Protein AF-A0A356KR19-F1 (afdb_monomer)

Radius of gyration: 12.06 Å; Cα contacts (8 Å, |Δi|>4): 112; chains: 1; bounding box: 21×29×29 Å

Nearest PDB structures (foldseek):
  6ht7-assembly1_I  TM=4.312E-01  e=5.137E-01  Homo sapiens
  2mu1-assembly1_A  TM=5.488E-01  e=4.402E+00  Streptococcus pneumoniae TIGR4
  3ag6-assembly1_B  TM=3.606E-01  e=6.586E+00  Staphylococcus aureus subsp. aureus NCTC 8325

Solvent-accessible surface area (backbone atoms only — not comparable to full-atom values): 4874 Å² total; per-residue (Å²): 128,58,54,65,56,52,42,52,56,53,52,70,77,47,93,88,55,73,46,80,47,76,53,67,81,53,50,65,55,75,54,69,67,58,33,50,53,50,52,56,36,50,75,6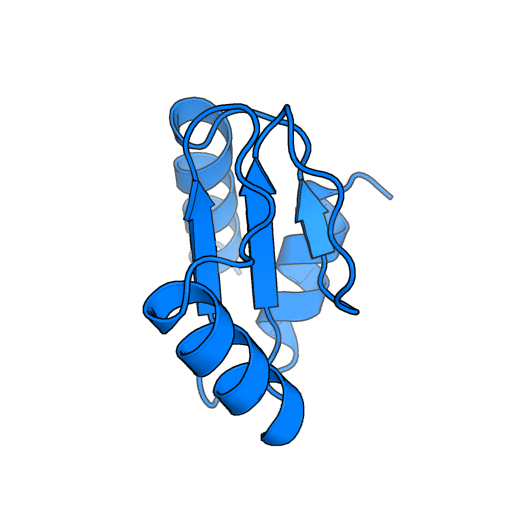9,71,32,44,44,35,38,27,26,61,51,46,68,76,92,60,103,52,45,66,33,72,42,58,52,84,69,45,49,60,54,53,50,52,58,66,69,74,106

Foldseek 3Di:
DALLVVLLVLQVVDPPDAEEAADEEADQCPDPPSVVVLVVCVVVVHAYEYEYLHYDYPDPHRYDNHHCVVRVVVSVVSNVVD

pLDDT: mean 79.47, std 8.85, range [51.97, 89.0]

Secondary structure (DSSP, 8-state):
--HHHHHHHHHHT-TT--EEEE--TT--S-SHHHHHHHHHHHHTT--EEEE-TT----SSSEEE-S-HHHHHHHHHHHHH--

Sequence (82 aa):
MEPLDEAVAHLRTERAGFLVVVTGSGTSCSVGVTELFLRNTLVRGKPAVLLDPGASPHYPLVHVSDTAETTLPLLLSRLQGG

Structure (mmCIF, N/CA/C/O backbone):
data_AF-A0A356KR19-F1
#
_entry.id   AF-A0A356KR19-F1
#
loop_
_atom_site.group_PDB
_atom_site.id
_atom_site.type_symbol
_atom_site.label_atom_id
_atom_site.label_alt_id
_atom_site.label_comp_id
_atom_site.label_asym_id
_atom_site.label_entity_id
_atom_site.label_seq_id
_atom_site.pdbx_PDB_ins_code
_atom_site.Cartn_x
_atom_site.Cartn_y
_atom_site.Cartn_z
_atom_site.occupancy
_atom_site.B_iso_or_equiv
_atom_site.auth_seq_id
_atom_site.auth_comp_id
_atom_site.auth_asym_id
_atom_site.auth_atom_id
_atom_site.pdbx_PDB_model_num
ATOM 1 N N . MET A 1 1 ? -9.044 13.135 -2.512 1.00 60.25 1 MET A N 1
ATOM 2 C CA . MET A 1 1 ? -8.132 12.857 -1.386 1.00 60.25 1 MET A CA 1
ATOM 3 C C . MET A 1 1 ? -6.817 12.455 -2.016 1.00 60.25 1 MET A C 1
ATOM 5 O O . MET A 1 1 ? -6.868 11.673 -2.957 1.00 60.25 1 MET A O 1
ATOM 9 N N . GLU A 1 2 ? -5.696 13.053 -1.612 1.00 82.81 2 GLU A N 1
ATOM 10 C CA . GLU A 1 2 ? -4.389 12.664 -2.157 1.00 82.81 2 GLU A CA 1
ATOM 11 C C . GLU A 1 2 ? -4.097 11.195 -1.790 1.00 82.81 2 GLU A C 1
ATOM 13 O O . GLU A 1 2 ? -4.422 10.795 -0.667 1.00 82.81 2 GLU A O 1
ATOM 18 N N . PRO A 1 3 ? -3.469 10.385 -2.667 1.00 80.62 3 PRO A N 1
ATOM 19 C CA . PRO A 1 3 ? -3.166 8.974 -2.381 1.00 80.62 3 PRO A CA 1
ATOM 20 C C . PRO A 1 3 ? -2.379 8.773 -1.078 1.00 80.62 3 PRO A C 1
ATOM 22 O O . PRO A 1 3 ? -2.568 7.795 -0.356 1.00 80.62 3 PRO A O 1
ATOM 25 N N . LEU A 1 4 ? -1.523 9.740 -0.733 1.00 84.12 4 LEU A N 1
ATOM 26 C CA . LEU A 1 4 ? -0.776 9.738 0.521 1.00 84.12 4 LEU A CA 1
ATOM 27 C C . LEU A 1 4 ? -1.665 10.005 1.749 1.00 84.12 4 LEU A C 1
ATOM 29 O O . LEU A 1 4 ? -1.423 9.436 2.811 1.00 84.12 4 LEU A O 1
ATOM 33 N N . ASP A 1 5 ? -2.687 10.854 1.631 1.00 86.06 5 ASP A N 1
ATOM 34 C CA . ASP A 1 5 ? -3.640 11.096 2.723 1.00 86.06 5 ASP A CA 1
ATOM 35 C C . ASP A 1 5 ? -4.498 9.853 2.977 1.00 86.06 5 ASP A C 1
ATOM 37 O O . ASP A 1 5 ? -4.730 9.485 4.130 1.00 86.06 5 ASP A O 1
ATOM 41 N N . GLU A 1 6 ? -4.905 9.168 1.903 1.00 84.44 6 GLU A N 1
ATOM 42 C CA . GLU A 1 6 ? -5.599 7.882 1.982 1.00 84.44 6 GLU A CA 1
ATOM 43 C C . GLU A 1 6 ? -4.734 6.830 2.676 1.00 84.44 6 GLU A C 1
ATOM 45 O O . GLU A 1 6 ? -5.201 6.167 3.601 1.00 84.44 6 GLU A O 1
ATOM 50 N N . ALA A 1 7 ? -3.454 6.731 2.300 1.00 84.06 7 ALA A N 1
ATOM 51 C CA . ALA A 1 7 ? -2.510 5.825 2.940 1.00 84.06 7 ALA A CA 1
ATOM 52 C C . ALA A 1 7 ? -2.391 6.120 4.441 1.00 84.06 7 ALA A C 1
ATOM 54 O O . ALA A 1 7 ? -2.517 5.216 5.261 1.00 84.06 7 ALA A O 1
ATOM 55 N N . VAL A 1 8 ? -2.220 7.385 4.835 1.00 85.19 8 VAL A N 1
ATOM 56 C CA . VAL A 1 8 ? -2.130 7.765 6.255 1.00 85.19 8 VAL A CA 1
ATOM 57 C C . VAL A 1 8 ? -3.413 7.419 7.011 1.00 85.19 8 VAL A C 1
ATOM 59 O O . VAL A 1 8 ? -3.339 6.855 8.104 1.00 85.19 8 VAL A O 1
ATOM 62 N N . ALA A 1 9 ? -4.584 7.722 6.450 1.00 84.62 9 ALA A N 1
ATOM 63 C CA . ALA A 1 9 ? -5.862 7.383 7.068 1.00 84.62 9 ALA A CA 1
ATOM 64 C C . ALA A 1 9 ? -6.022 5.863 7.227 1.00 84.62 9 ALA A C 1
ATOM 66 O O . ALA A 1 9 ? -6.394 5.394 8.301 1.00 84.62 9 ALA A O 1
ATOM 67 N N . HIS A 1 10 ? -5.674 5.101 6.189 1.00 81.25 10 HIS A N 1
ATOM 68 C CA . H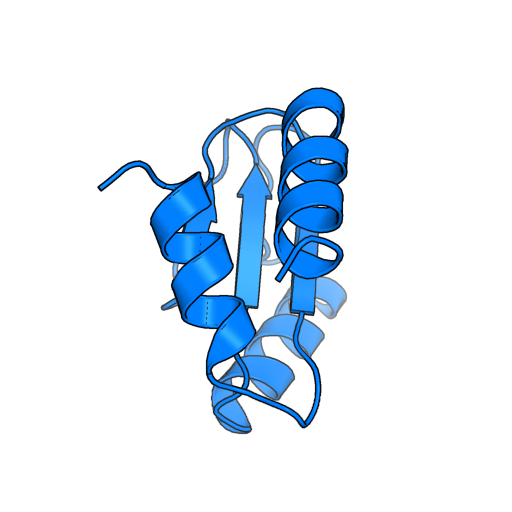IS A 1 10 ? -5.762 3.644 6.164 1.00 81.25 10 HIS A CA 1
ATOM 69 C C . HIS A 1 10 ? -4.778 2.968 7.128 1.00 81.25 10 HIS A C 1
ATOM 71 O O . HIS A 1 10 ? -5.078 1.921 7.685 1.00 81.25 10 HIS A O 1
ATOM 77 N N . LEU A 1 11 ? -3.611 3.568 7.367 1.00 83.12 11 LEU A N 1
ATOM 78 C CA . LEU A 1 11 ? -2.635 3.060 8.331 1.00 83.12 11 LEU A CA 1
ATOM 79 C C . LEU A 1 11 ? -3.000 3.393 9.785 1.00 83.12 11 LEU A C 1
ATOM 81 O O . LEU A 1 11 ? -2.667 2.633 10.691 1.00 83.12 11 LEU A O 1
ATOM 85 N N . ARG A 1 12 ? -3.692 4.512 10.031 1.00 81.81 12 ARG A N 1
ATOM 86 C CA . ARG A 1 12 ? -4.084 4.947 11.385 1.00 81.81 12 ARG A CA 1
ATOM 87 C C . ARG A 1 12 ? -5.228 4.133 11.995 1.00 81.81 12 ARG A C 1
ATOM 89 O O . ARG A 1 12 ? -5.422 4.197 13.208 1.00 81.81 12 ARG A O 1
ATOM 96 N N . THR A 1 13 ? -5.986 3.386 11.197 1.00 73.62 13 THR A N 1
ATOM 97 C CA . THR A 1 13 ? -7.123 2.587 11.680 1.00 73.62 13 THR A CA 1
ATOM 98 C C . THR A 1 13 ? -6.706 1.358 12.495 1.00 73.62 13 THR A C 1
ATOM 100 O O . THR A 1 13 ? -7.512 0.875 13.287 1.00 73.62 13 THR A O 1
ATOM 103 N N . GLU A 1 14 ? -5.463 0.876 12.374 1.00 67.12 14 GLU A N 1
ATOM 104 C CA . GLU A 1 14 ? -5.010 -0.386 12.978 1.00 67.12 14 GLU A CA 1
ATOM 105 C C . GLU A 1 14 ? -3.824 -0.207 13.940 1.00 67.12 14 GLU A C 1
ATOM 107 O O . GLU A 1 14 ? -2.696 0.094 13.546 1.00 67.12 14 GLU A O 1
ATOM 112 N N . ARG A 1 15 ? -4.056 -0.462 15.237 1.00 60.47 15 ARG A N 1
ATOM 113 C CA . ARG A 1 15 ? -3.004 -0.446 16.277 1.00 60.47 15 ARG A CA 1
ATOM 114 C C . ARG A 1 15 ? -2.097 -1.683 16.233 1.00 60.47 15 ARG A C 1
ATOM 116 O O . ARG A 1 15 ? -1.041 -1.675 16.860 1.00 60.47 15 ARG A O 1
ATOM 123 N N . ALA A 1 16 ? -2.492 -2.744 15.521 1.00 63.94 16 ALA A N 1
ATOM 124 C CA . ALA A 1 16 ? -1.800 -4.037 15.513 1.00 63.94 16 ALA A CA 1
ATOM 125 C C . ALA A 1 16 ? -0.727 -4.180 14.408 1.00 63.94 16 ALA A C 1
ATOM 127 O O . ALA A 1 16 ? -0.209 -5.284 14.177 1.00 63.94 16 ALA A O 1
ATOM 128 N N . GLY A 1 17 ? -0.378 -3.081 13.736 1.00 73.75 17 GLY A N 1
ATOM 129 C CA . GLY A 1 17 ? 0.675 -3.009 12.723 1.00 73.75 17 GLY A CA 1
ATOM 130 C C . GLY A 1 17 ? 0.162 -3.106 11.287 1.00 73.75 17 GLY A C 1
ATOM 131 O O . GLY A 1 17 ? -0.936 -3.590 11.025 1.00 73.75 17 GLY A O 1
ATOM 132 N N . PHE A 1 18 ? 0.997 -2.661 10.355 1.00 81.75 18 PHE A N 1
ATOM 133 C CA . PHE A 1 18 ? 0.686 -2.515 8.936 1.00 81.75 18 PHE A CA 1
ATOM 134 C C . PHE A 1 18 ? 1.837 -3.020 8.061 1.00 81.75 18 PHE A C 1
ATOM 136 O O . PHE A 1 18 ? 2.940 -3.253 8.560 1.00 81.75 18 PHE A O 1
ATOM 143 N N . LEU A 1 19 ? 1.587 -3.171 6.758 1.00 82.56 19 LEU A N 1
ATOM 144 C CA . LEU A 1 19 ? 2.621 -3.490 5.773 1.00 82.56 19 LEU A CA 1
ATOM 145 C C . LEU A 1 19 ? 2.795 -2.331 4.788 1.00 82.56 19 LEU A C 1
ATOM 147 O O . LEU A 1 19 ? 1.835 -1.900 4.155 1.00 82.56 19 LEU A O 1
ATOM 151 N N . VAL A 1 20 ? 4.033 -1.871 4.613 1.00 82.19 20 VAL A N 1
ATOM 152 C CA . VAL A 1 20 ? 4.407 -1.005 3.488 1.00 82.19 20 VAL A CA 1
ATOM 153 C C . VAL A 1 20 ? 5.262 -1.829 2.544 1.00 82.19 20 VAL A C 1
ATOM 155 O O . VAL A 1 20 ? 6.304 -2.353 2.939 1.00 82.19 20 VAL A O 1
ATOM 158 N N . VAL A 1 21 ? 4.801 -1.963 1.308 1.00 81.75 21 VAL A N 1
ATOM 159 C CA . VAL A 1 21 ? 5.537 -2.610 0.230 1.00 81.75 21 VAL A CA 1
ATOM 160 C C . VAL A 1 21 ? 6.147 -1.527 -0.637 1.00 81.75 21 VAL A C 1
ATOM 162 O O . VAL A 1 21 ? 5.455 -0.647 -1.142 1.00 81.75 21 VAL A O 1
ATOM 165 N N . VAL A 1 22 ? 7.462 -1.606 -0.780 1.00 79.75 22 VAL A N 1
ATOM 166 C CA . VAL A 1 22 ? 8.265 -0.694 -1.584 1.00 79.75 22 VAL A CA 1
ATOM 167 C C . VAL A 1 22 ? 8.880 -1.510 -2.696 1.00 79.75 22 VAL A C 1
ATOM 169 O O . VAL A 1 22 ? 9.587 -2.483 -2.422 1.00 79.75 22 VAL A O 1
ATOM 172 N N . THR A 1 23 ? 8.624 -1.123 -3.936 1.00 73.44 23 THR A N 1
ATOM 173 C CA . THR A 1 23 ? 9.172 -1.827 -5.088 1.00 73.44 23 THR A CA 1
ATOM 174 C C . THR A 1 23 ? 9.797 -0.869 -6.089 1.00 73.44 23 THR A C 1
ATOM 176 O O . THR A 1 23 ? 9.417 0.293 -6.200 1.00 73.44 23 THR A O 1
ATOM 179 N N . GLY A 1 24 ? 10.815 -1.363 -6.799 1.00 64.06 24 GLY A N 1
ATOM 180 C CA . GLY A 1 24 ? 11.388 -0.656 -7.941 1.00 64.06 24 GLY A CA 1
ATOM 181 C C . GLY A 1 24 ? 10.423 -0.674 -9.125 1.00 64.06 24 GLY A C 1
ATOM 182 O O . GLY A 1 24 ? 9.631 -1.603 -9.257 1.00 64.06 24 GLY A O 1
ATOM 183 N N . SER A 1 25 ? 10.514 0.345 -9.978 1.00 60.56 25 SER A N 1
ATOM 184 C CA . SER A 1 25 ? 9.610 0.604 -11.106 1.00 60.56 25 SER A CA 1
ATOM 185 C C . SER A 1 25 ? 9.136 -0.658 -11.843 1.00 60.56 25 SER A C 1
ATOM 187 O O . SER A 1 25 ? 9.930 -1.321 -12.517 1.00 60.56 25 SER A O 1
ATOM 189 N N . GLY A 1 26 ? 7.830 -0.932 -11.774 1.00 58.25 26 GLY A N 1
ATOM 190 C CA . GLY A 1 26 ? 7.171 -1.916 -12.636 1.00 58.25 26 GLY A CA 1
ATOM 191 C C . GLY A 1 26 ? 7.113 -3.340 -12.089 1.00 58.25 26 GLY A C 1
ATOM 192 O O . GLY A 1 26 ? 7.000 -4.285 -12.872 1.00 58.25 26 GLY A O 1
ATOM 193 N N . THR A 1 27 ? 7.174 -3.537 -10.771 1.00 63.66 27 THR A N 1
ATOM 194 C CA . THR A 1 27 ? 6.911 -4.876 -10.226 1.00 63.66 27 THR A CA 1
ATOM 195 C C . THR A 1 27 ? 5.416 -5.109 -10.035 1.00 63.66 27 THR A C 1
ATOM 197 O O . THR A 1 27 ? 4.676 -4.283 -9.510 1.00 63.66 27 THR A O 1
ATOM 200 N N . SER A 1 28 ? 4.955 -6.295 -10.410 1.00 63.84 28 SER A N 1
ATOM 201 C CA . SER A 1 28 ? 3.552 -6.691 -10.266 1.00 63.84 28 SER A CA 1
ATOM 202 C C . SER A 1 28 ? 3.194 -7.179 -8.853 1.00 63.84 28 SER A C 1
ATOM 204 O O . SER A 1 28 ? 2.088 -7.667 -8.626 1.00 63.84 28 SER A O 1
ATOM 206 N N . CYS A 1 29 ? 4.145 -7.139 -7.907 1.00 65.19 29 CYS A N 1
ATOM 207 C CA . CYS A 1 29 ? 4.053 -7.809 -6.602 1.00 65.19 29 CYS A CA 1
ATOM 208 C C . CYS A 1 29 ? 3.697 -9.313 -6.683 1.00 65.19 29 CYS A C 1
ATOM 210 O O . CYS A 1 29 ? 3.306 -9.906 -5.682 1.00 65.19 29 CYS A O 1
ATOM 212 N N . SER A 1 30 ? 3.849 -9.944 -7.856 1.00 63.84 30 SER A N 1
ATOM 213 C CA . SER A 1 30 ? 3.497 -11.354 -8.121 1.00 63.84 30 SER A CA 1
ATOM 214 C C . SER A 1 30 ? 4.669 -12.318 -7.917 1.00 63.84 30 SER A C 1
ATOM 216 O O . SER A 1 30 ? 4.617 -13.473 -8.331 1.00 63.84 30 SER A O 1
ATOM 218 N N . VAL A 1 31 ? 5.773 -11.833 -7.343 1.00 65.62 31 VAL A N 1
ATOM 219 C CA . VAL A 1 31 ? 6.953 -12.653 -7.063 1.00 65.62 31 VAL A CA 1
ATOM 220 C C . VAL A 1 31 ? 6.805 -13.218 -5.652 1.00 65.62 31 VAL A C 1
ATOM 222 O O . VAL A 1 31 ? 6.590 -12.471 -4.695 1.00 65.62 31 VAL A O 1
ATOM 225 N N . GLY A 1 32 ? 6.889 -14.545 -5.541 1.00 69.00 32 GLY A N 1
ATOM 226 C CA . GLY A 1 32 ? 6.204 -15.339 -4.513 1.00 69.00 32 GLY A CA 1
ATOM 227 C C . GLY A 1 32 ? 6.327 -14.892 -3.051 1.00 69.00 32 GLY A C 1
ATOM 228 O O . GLY A 1 32 ? 5.363 -15.031 -2.306 1.00 69.00 32 GLY A O 1
ATOM 229 N N . VAL A 1 33 ? 7.456 -14.330 -2.613 1.00 76.44 33 VAL A N 1
ATOM 230 C CA . VAL A 1 33 ? 7.618 -13.903 -1.209 1.00 76.44 33 VAL A CA 1
ATOM 231 C C . VAL A 1 33 ? 6.841 -12.617 -0.912 1.00 76.44 33 VAL A C 1
ATOM 233 O O . VAL A 1 33 ? 6.125 -12.554 0.086 1.00 76.44 33 VAL A O 1
ATOM 236 N N . THR A 1 34 ? 6.923 -11.612 -1.786 1.00 79.06 34 THR A N 1
ATOM 237 C CA . THR A 1 34 ? 6.177 -10.351 -1.635 1.00 79.06 34 THR A CA 1
ATOM 238 C C . THR A 1 34 ? 4.675 -10.612 -1.668 1.00 79.06 34 THR A C 1
ATOM 240 O O . THR A 1 34 ? 3.931 -10.102 -0.829 1.00 79.06 34 THR A O 1
ATOM 243 N N . GLU A 1 35 ? 4.242 -11.485 -2.580 1.00 82.38 35 GLU A N 1
ATOM 244 C CA . GLU A 1 35 ? 2.851 -11.913 -2.681 1.00 82.38 35 GLU A CA 1
ATOM 245 C C . GLU A 1 35 ? 2.367 -12.611 -1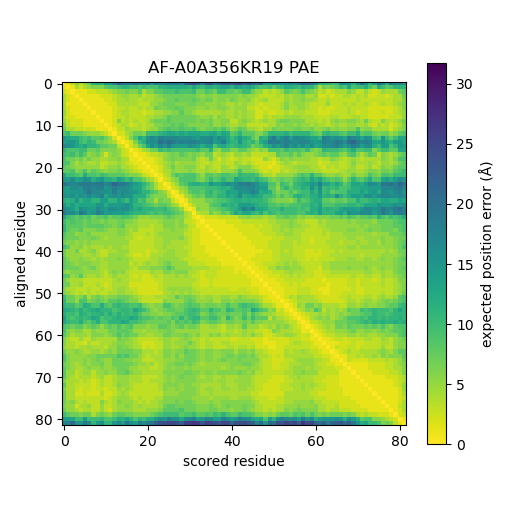.401 1.00 82.38 35 GLU A C 1
ATOM 247 O O . GLU A 1 35 ? 1.279 -12.314 -0.905 1.00 82.38 35 GLU A O 1
ATOM 252 N N . LEU A 1 36 ? 3.180 -13.507 -0.830 1.00 84.00 36 LEU A N 1
ATOM 253 C CA . LEU A 1 36 ? 2.852 -14.224 0.403 1.00 84.00 36 LEU A CA 1
ATOM 254 C C . LEU A 1 36 ? 2.619 -13.258 1.574 1.00 84.00 36 LEU A C 1
ATOM 256 O O . LEU A 1 36 ? 1.627 -13.389 2.296 1.00 84.00 36 LEU A O 1
ATOM 260 N N . PHE A 1 37 ? 3.506 -12.276 1.759 1.00 83.56 37 PHE A N 1
ATOM 261 C CA . PHE A 1 37 ? 3.375 -11.287 2.831 1.00 83.56 37 PHE A CA 1
ATOM 262 C C . PHE A 1 37 ? 2.171 -10.367 2.629 1.00 83.56 37 PHE A C 1
ATOM 264 O O . PHE A 1 37 ? 1.443 -10.108 3.592 1.00 83.56 37 PHE A O 1
ATOM 271 N N . LEU A 1 38 ? 1.920 -9.929 1.393 1.00 85.88 38 LEU A N 1
ATOM 272 C CA . LEU A 1 38 ? 0.737 -9.141 1.046 1.00 85.88 38 LEU A CA 1
ATOM 273 C C . LEU A 1 38 ? -0.548 -9.914 1.347 1.00 85.88 38 LEU A C 1
ATOM 275 O O . LEU A 1 38 ? -1.387 -9.434 2.107 1.00 85.88 38 LEU A O 1
ATOM 279 N N . ARG A 1 39 ? -0.674 -11.147 0.842 1.00 85.38 39 ARG A N 1
ATOM 280 C CA . ARG A 1 39 ? -1.846 -11.997 1.095 1.00 85.38 39 ARG A CA 1
ATOM 281 C C . ARG A 1 39 ? -2.061 -12.243 2.584 1.00 85.38 39 ARG A C 1
ATOM 283 O O . ARG A 1 39 ? -3.174 -12.069 3.066 1.00 85.38 39 ARG A O 1
ATOM 290 N N . ASN A 1 40 ? -1.018 -12.608 3.332 1.00 87.19 40 ASN A N 1
ATOM 291 C CA . ASN A 1 40 ? -1.139 -12.846 4.773 1.00 87.19 40 ASN A CA 1
ATOM 292 C C . ASN A 1 40 ? -1.550 -11.578 5.542 1.00 87.19 40 ASN A C 1
ATOM 294 O O . ASN A 1 40 ? -2.316 -11.669 6.499 1.00 87.19 40 ASN A O 1
ATOM 298 N N . THR A 1 41 ? -1.070 -10.405 5.129 1.00 87.69 41 THR A N 1
ATOM 299 C CA . THR A 1 41 ? -1.458 -9.122 5.734 1.00 87.69 41 THR A CA 1
ATOM 300 C C . THR A 1 41 ? -2.939 -8.836 5.487 1.00 87.69 41 THR A C 1
ATOM 302 O O . THR A 1 41 ? -3.688 -8.628 6.441 1.00 87.69 41 THR A O 1
ATOM 305 N N . LEU A 1 42 ? -3.378 -8.930 4.230 1.00 86.44 42 LEU A N 1
ATOM 306 C CA . LEU A 1 42 ? -4.757 -8.647 3.830 1.00 86.44 42 LEU A CA 1
ATOM 307 C C . LEU A 1 42 ? -5.761 -9.643 4.430 1.00 86.44 42 LEU A C 1
ATOM 309 O O . LEU A 1 42 ? -6.808 -9.235 4.920 1.00 86.44 42 LEU A O 1
ATOM 313 N N . VAL A 1 43 ? -5.430 -10.940 4.474 1.00 88.88 43 VAL A N 1
ATOM 314 C CA . VAL A 1 43 ? -6.274 -11.973 5.114 1.00 88.88 43 VAL A CA 1
ATOM 315 C C . VAL A 1 43 ? -6.471 -11.699 6.605 1.00 88.88 43 VAL A C 1
ATOM 317 O O . VAL A 1 43 ? -7.522 -12.010 7.160 1.00 88.88 43 VAL A O 1
ATOM 320 N N . ARG A 1 44 ? -5.482 -11.091 7.266 1.00 87.69 44 ARG A N 1
ATOM 321 C CA . ARG A 1 44 ? -5.575 -10.687 8.676 1.00 87.69 44 ARG A CA 1
ATOM 322 C C . ARG A 1 44 ? -6.311 -9.359 8.874 1.00 87.69 44 ARG A C 1
ATOM 324 O O . ARG A 1 44 ? -6.328 -8.867 9.997 1.00 87.69 44 ARG A O 1
ATOM 331 N N . GLY A 1 45 ? -6.873 -8.778 7.812 1.00 83.94 45 GLY A N 1
ATOM 332 C CA . GLY A 1 45 ? -7.552 -7.483 7.850 1.00 83.94 45 GLY A CA 1
ATOM 333 C C . GLY A 1 45 ? -6.612 -6.306 8.102 1.00 83.94 45 GLY A C 1
ATOM 334 O O . GLY A 1 45 ? -7.078 -5.224 8.440 1.00 83.94 45 GLY A O 1
ATOM 335 N N . LYS A 1 46 ? -5.295 -6.503 7.964 1.00 86.44 46 LYS A N 1
ATOM 336 C CA . LYS A 1 46 ? -4.318 -5.446 8.213 1.00 86.44 46 LYS A CA 1
ATOM 337 C C . LYS A 1 46 ? -4.153 -4.564 6.975 1.00 86.44 46 LYS A C 1
ATOM 339 O O . LYS A 1 46 ? -4.130 -5.092 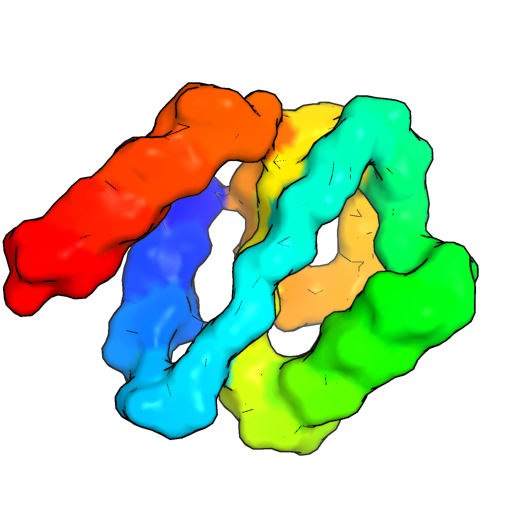5.860 1.00 86.44 46 LYS A O 1
ATOM 344 N N . PRO A 1 47 ? -3.977 -3.247 7.158 1.00 86.31 47 PRO A N 1
ATOM 345 C CA . PRO A 1 47 ? -3.794 -2.326 6.053 1.00 86.31 47 PRO A CA 1
ATOM 346 C C . PRO A 1 47 ? -2.450 -2.563 5.362 1.00 86.31 47 PRO A C 1
ATOM 34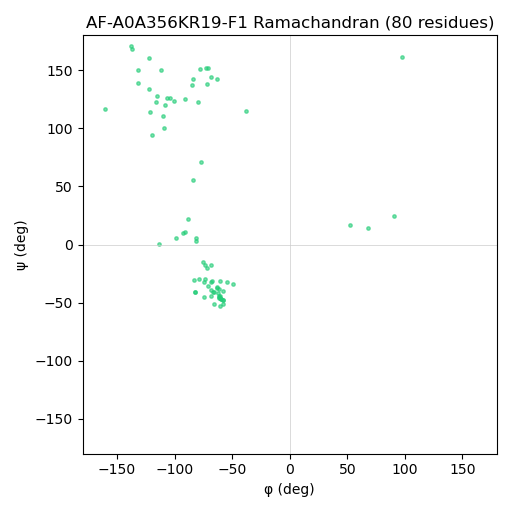8 O O . PRO A 1 47 ? -1.432 -2.868 6.001 1.00 86.31 47 PRO A O 1
ATOM 351 N N . ALA A 1 48 ? -2.459 -2.393 4.043 1.00 88.31 48 ALA A N 1
ATOM 352 C CA . ALA A 1 48 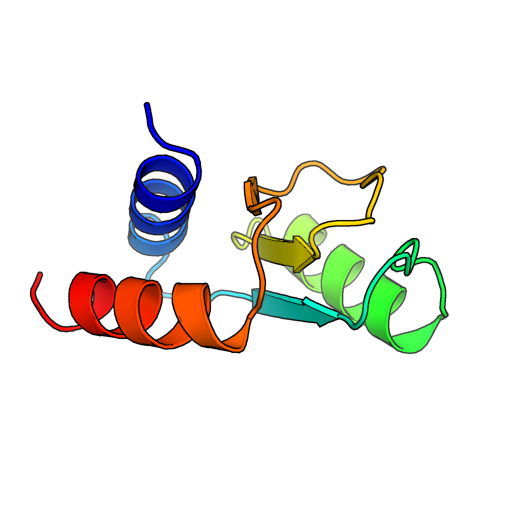? -1.277 -2.480 3.203 1.00 88.31 48 ALA A CA 1
ATOM 353 C C . ALA A 1 48 ? -1.199 -1.275 2.260 1.00 88.31 48 ALA A C 1
ATOM 355 O O . ALA A 1 48 ? -2.207 -0.850 1.692 1.00 88.31 48 ALA A O 1
ATOM 356 N N . VAL A 1 49 ? 0.012 -0.748 2.088 1.00 89.00 49 VAL A N 1
ATOM 357 C CA . VAL A 1 49 ? 0.315 0.347 1.159 1.00 89.00 49 VAL A CA 1
ATOM 358 C C . VAL A 1 49 ? 1.386 -0.119 0.180 1.00 89.00 49 VAL A C 1
ATOM 360 O O . VAL A 1 49 ? 2.386 -0.700 0.602 1.00 89.00 49 VAL A O 1
ATOM 363 N N . LEU A 1 50 ? 1.185 0.141 -1.110 1.00 87.69 50 LEU A N 1
ATOM 364 C CA . LEU A 1 50 ? 2.165 -0.086 -2.170 1.00 87.69 50 LEU A CA 1
ATOM 365 C C . LEU A 1 50 ? 2.728 1.250 -2.650 1.00 87.69 50 LEU A C 1
ATOM 367 O O . LEU A 1 50 ? 1.965 2.122 -3.062 1.00 87.69 50 LEU A O 1
ATOM 371 N N . LEU A 1 51 ? 4.052 1.375 -2.634 1.00 87.62 51 LEU A N 1
ATOM 372 C CA . LEU A 1 51 ? 4.796 2.495 -3.205 1.00 87.62 51 LEU A CA 1
ATOM 373 C C . LEU A 1 51 ? 5.538 1.999 -4.450 1.00 87.62 51 LEU A C 1
ATOM 375 O O . LEU A 1 51 ? 6.562 1.324 -4.328 1.00 87.62 51 LEU A O 1
ATOM 379 N N . ASP A 1 52 ? 4.985 2.283 -5.628 1.00 82.88 52 ASP A N 1
ATOM 380 C CA . ASP A 1 52 ? 5.585 1.919 -6.918 1.00 82.88 52 ASP A CA 1
ATOM 381 C C . ASP A 1 52 ? 4.985 2.790 -8.033 1.00 82.88 52 ASP A C 1
ATOM 383 O O . ASP A 1 52 ? 3.788 2.677 -8.313 1.00 82.88 52 ASP A O 1
ATOM 387 N N . PRO A 1 53 ? 5.769 3.634 -8.719 1.00 78.62 53 PRO A N 1
ATOM 388 C CA . PRO A 1 53 ? 5.251 4.480 -9.792 1.00 78.62 53 PRO A CA 1
ATOM 389 C C . PRO A 1 53 ? 4.824 3.691 -11.044 1.00 78.62 53 PRO A C 1
ATOM 391 O O . PRO A 1 53 ? 4.099 4.225 -11.878 1.00 78.62 53 PRO A O 1
ATOM 394 N N . GLY A 1 54 ? 5.266 2.438 -11.197 1.00 75.50 54 GLY A N 1
ATOM 395 C CA . GLY A 1 54 ? 5.006 1.595 -12.366 1.00 75.50 54 GLY A CA 1
ATOM 396 C C . GLY A 1 54 ? 4.132 0.367 -12.103 1.00 75.50 54 GLY A C 1
ATOM 397 O O . GLY A 1 54 ? 3.911 -0.413 -13.029 1.00 75.50 54 GLY A O 1
ATOM 398 N N . ALA A 1 55 ? 3.658 0.148 -10.874 1.00 76.31 55 ALA A N 1
ATOM 399 C CA . ALA A 1 55 ? 2.845 -1.026 -10.564 1.00 76.31 55 ALA A CA 1
ATOM 400 C C . ALA A 1 55 ? 1.394 -0.889 -11.040 1.00 76.31 55 ALA A C 1
ATOM 402 O O . ALA A 1 55 ? 0.803 0.188 -11.033 1.00 76.31 55 ALA A O 1
ATOM 403 N N . SER A 1 56 ? 0.790 -2.035 -11.356 1.00 72.44 56 SER A N 1
ATOM 404 C CA . SER A 1 56 ? -0.659 -2.197 -11.481 1.00 72.44 56 SER A CA 1
ATOM 405 C C . SER A 1 56 ? -1.102 -3.253 -10.462 1.00 72.44 56 SER A C 1
ATOM 407 O O . SER A 1 56 ? -0.952 -4.450 -10.716 1.00 72.44 56 SER A O 1
ATOM 409 N N . PRO A 1 57 ? -1.539 -2.850 -9.256 1.00 72.25 57 PRO A N 1
ATOM 410 C CA . PRO A 1 57 ? -1.866 -3.803 -8.206 1.00 72.25 57 PRO A CA 1
ATOM 411 C C . PRO A 1 57 ? -3.162 -4.560 -8.519 1.00 72.25 57 PRO A C 1
ATOM 413 O O . PRO A 1 57 ? -4.166 -3.982 -8.924 1.00 72.25 57 PRO A O 1
ATOM 416 N N . HIS A 1 58 ? -3.160 -5.866 -8.249 1.00 77.00 58 HIS A N 1
ATOM 417 C CA . HIS A 1 58 ? -4.354 -6.724 -8.308 1.00 77.00 58 HIS A CA 1
ATOM 418 C C . HIS A 1 58 ? -4.994 -6.961 -6.927 1.00 77.00 58 HIS A C 1
ATOM 420 O O . HIS A 1 58 ? -5.924 -7.754 -6.795 1.00 77.00 58 HIS A O 1
ATOM 426 N N . TYR A 1 59 ? -4.479 -6.296 -5.890 1.00 77.25 59 TYR A N 1
ATOM 427 C CA . TYR A 1 59 ? -4.883 -6.455 -4.495 1.00 77.25 59 TYR A CA 1
ATOM 428 C C . TYR A 1 59 ? -5.603 -5.200 -3.979 1.00 77.25 59 TYR A C 1
ATOM 430 O O . TYR A 1 59 ? -5.278 -4.102 -4.431 1.00 77.25 59 TYR A O 1
ATOM 438 N N . PRO A 1 60 ? -6.536 -5.328 -3.014 1.00 79.44 60 PRO A N 1
ATOM 439 C CA . PRO A 1 60 ? -7.222 -4.194 -2.393 1.00 79.44 60 PRO A CA 1
ATOM 440 C C . PRO A 1 60 ? -6.307 -3.492 -1.377 1.00 79.44 60 PRO A C 1
ATOM 442 O O . PRO A 1 60 ? -6.481 -3.620 -0.168 1.00 79.44 60 PRO A O 1
ATOM 445 N N . LEU A 1 61 ? -5.289 -2.798 -1.876 1.00 85.00 61 LEU A N 1
ATOM 446 C CA . LEU A 1 61 ? -4.325 -2.022 -1.097 1.00 85.00 61 LEU A CA 1
ATOM 447 C C . LEU A 1 61 ? -4.327 -0.562 -1.557 1.00 85.00 61 LEU A C 1
ATOM 449 O O . LEU A 1 61 ? -4.767 -0.264 -2.668 1.00 85.00 61 LEU A O 1
ATOM 453 N N . VAL A 1 62 ? -3.817 0.344 -0.721 1.00 86.44 62 VAL A N 1
ATOM 454 C CA . VAL A 1 62 ? -3.638 1.743 -1.130 1.00 86.44 62 VAL A CA 1
ATOM 455 C C . VAL A 1 62 ? -2.374 1.841 -1.972 1.00 86.44 62 VAL A C 1
ATOM 457 O O . VAL A 1 62 ? -1.289 1.475 -1.519 1.00 86.44 62 VAL A O 1
ATOM 460 N N . HIS A 1 63 ? -2.506 2.329 -3.199 1.00 86.88 63 HIS A N 1
ATOM 461 C CA . HIS A 1 63 ? -1.389 2.496 -4.121 1.00 86.88 63 HIS A CA 1
ATOM 462 C C . HIS A 1 63 ? -0.993 3.965 -4.212 1.00 86.88 63 HIS A C 1
ATOM 464 O O . HIS A 1 63 ? -1.819 4.821 -4.520 1.00 86.88 63 HIS A O 1
ATOM 470 N N . VAL A 1 64 ? 0.283 4.245 -3.969 1.00 87.12 64 VAL A N 1
ATOM 471 C CA . VAL A 1 64 ? 0.882 5.555 -4.209 1.00 87.12 64 VAL A CA 1
ATOM 472 C C . VAL A 1 64 ? 1.840 5.426 -5.386 1.00 87.12 64 VAL A C 1
ATOM 474 O O . VAL A 1 64 ? 2.874 4.761 -5.302 1.00 87.12 64 VAL A O 1
ATOM 477 N N . SER A 1 65 ? 1.465 6.046 -6.502 1.00 83.31 65 SER A N 1
ATOM 478 C CA . SER A 1 65 ? 2.227 6.035 -7.754 1.00 83.31 65 SER A CA 1
ATOM 479 C C . SER A 1 65 ? 3.320 7.112 -7.761 1.00 83.31 65 SER A C 1
ATOM 481 O O . SER A 1 65 ? 3.359 7.964 -8.643 1.00 83.31 65 SER A O 1
ATOM 483 N N . ASP A 1 66 ? 4.190 7.088 -6.755 1.00 83.06 66 ASP A N 1
ATOM 484 C CA . ASP A 1 66 ? 5.359 7.965 -6.627 1.00 83.06 66 ASP A CA 1
ATOM 485 C C . ASP A 1 66 ? 6.559 7.139 -6.133 1.00 83.06 66 ASP A C 1
ATOM 487 O O . ASP A 1 66 ? 6.417 5.960 -5.786 1.00 83.06 66 ASP A O 1
ATOM 491 N N . THR A 1 67 ? 7.760 7.715 -6.138 1.00 83.19 67 THR A N 1
ATOM 492 C CA . THR A 1 67 ? 8.954 7.002 -5.694 1.00 83.19 67 THR A CA 1
ATOM 493 C C . THR A 1 67 ? 8.967 6.832 -4.177 1.00 83.19 67 THR A C 1
ATOM 495 O O . THR A 1 67 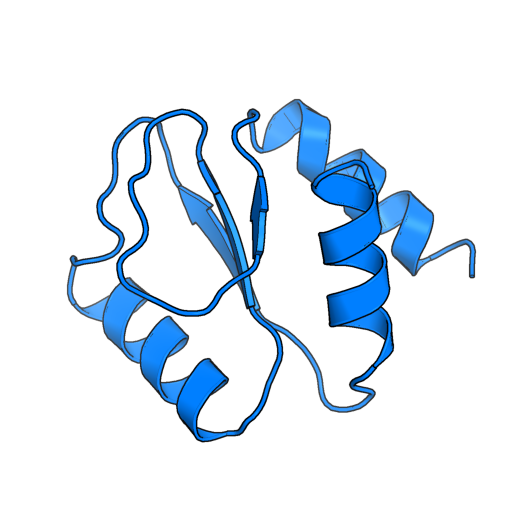? 8.397 7.606 -3.399 1.00 83.19 67 THR A O 1
ATOM 498 N N . ALA A 1 68 ? 9.622 5.768 -3.726 1.00 82.75 68 ALA A N 1
ATOM 499 C CA . ALA A 1 68 ? 9.695 5.461 -2.307 1.00 82.75 68 ALA A CA 1
ATOM 500 C C . ALA A 1 68 ? 10.533 6.495 -1.545 1.00 82.75 68 ALA A C 1
ATOM 502 O O . ALA A 1 68 ? 10.236 6.807 -0.395 1.00 82.75 68 ALA A O 1
ATOM 503 N N . GLU A 1 69 ? 11.554 7.050 -2.196 1.00 83.75 69 GLU A N 1
ATOM 504 C CA . GLU A 1 69 ? 12.479 8.036 -1.640 1.00 83.75 69 GLU A CA 1
ATOM 505 C C . GLU A 1 69 ? 11.773 9.338 -1.258 1.00 83.75 69 GLU A C 1
ATOM 507 O O . GLU A 1 69 ? 12.104 9.932 -0.233 1.00 83.75 69 GLU A O 1
ATOM 512 N N . THR A 1 70 ? 10.789 9.774 -2.049 1.00 84.94 70 THR A N 1
ATOM 513 C CA . THR A 1 70 ? 9.977 10.962 -1.748 1.00 84.94 70 THR A CA 1
ATOM 514 C C . THR A 1 70 ? 8.858 10.629 -0.768 1.00 84.94 70 THR A C 1
ATOM 516 O O . THR A 1 70 ? 8.594 11.382 0.171 1.00 84.94 70 THR A O 1
ATOM 519 N N . THR A 1 71 ? 8.221 9.473 -0.948 1.00 87.31 71 THR A N 1
ATOM 520 C CA . THR A 1 71 ? 6.969 9.152 -0.262 1.00 87.31 71 THR A CA 1
ATOM 521 C C . THR A 1 71 ? 7.174 8.623 1.155 1.00 87.31 71 THR A C 1
ATOM 523 O O . THR A 1 71 ? 6.437 9.008 2.067 1.00 87.31 71 THR A O 1
ATOM 526 N N . LEU A 1 72 ? 8.174 7.764 1.386 1.00 86.44 72 LEU A N 1
ATOM 527 C CA . LEU A 1 72 ? 8.404 7.151 2.700 1.00 86.44 72 LEU A CA 1
ATOM 528 C C . LEU A 1 72 ? 8.676 8.183 3.804 1.00 86.44 72 LEU A C 1
ATOM 530 O O . LEU A 1 72 ? 8.038 8.079 4.856 1.00 86.44 72 LEU A O 1
ATOM 534 N N . PRO A 1 73 ? 9.555 9.191 3.620 1.00 88.19 73 PRO A N 1
ATOM 535 C CA . PRO A 1 73 ? 9.805 10.182 4.665 1.00 88.19 73 PRO A CA 1
ATOM 536 C C . PRO A 1 73 ? 8.550 10.979 5.034 1.00 88.19 73 PRO A C 1
ATOM 538 O O . PRO A 1 73 ? 8.313 11.246 6.214 1.00 88.19 73 PRO A O 1
ATOM 541 N N . LEU A 1 74 ? 7.715 11.321 4.047 1.00 88.44 74 LEU A N 1
ATOM 542 C CA . LEU A 1 74 ? 6.466 12.051 4.267 1.00 88.44 74 LEU A CA 1
ATOM 543 C C . LEU A 1 74 ? 5.438 11.193 5.009 1.00 88.44 74 LEU A C 1
ATOM 545 O O . LEU A 1 74 ? 4.816 11.665 5.964 1.00 88.44 74 LEU A O 1
ATOM 549 N N . LEU A 1 75 ? 5.296 9.927 4.608 1.00 86.38 75 LEU A N 1
ATOM 550 C CA . LEU A 1 75 ? 4.421 8.960 5.264 1.00 86.38 75 LEU A CA 1
ATOM 551 C C . LEU A 1 75 ? 4.800 8.796 6.741 1.00 86.38 75 LEU A C 1
ATOM 553 O O . LEU A 1 75 ? 3.953 8.948 7.619 1.00 86.38 75 LEU A O 1
ATOM 557 N N . LEU A 1 76 ? 6.083 8.548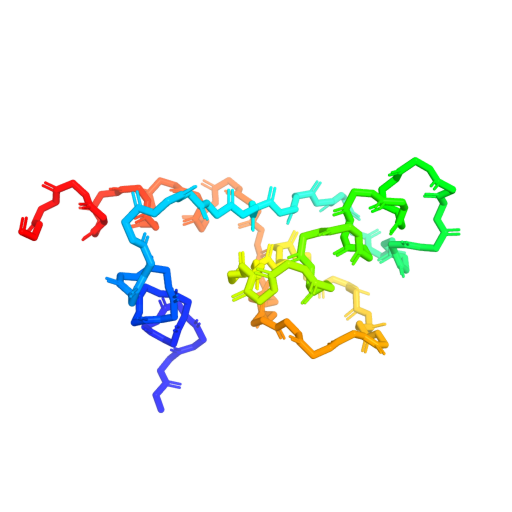 7.022 1.00 86.12 76 LEU A N 1
ATOM 558 C CA . LEU A 1 76 ? 6.592 8.383 8.384 1.00 86.12 76 LEU A CA 1
ATOM 559 C C . LEU A 1 76 ? 6.390 9.645 9.225 1.00 86.12 76 LEU A C 1
ATOM 561 O O . LEU A 1 76 ? 5.878 9.555 10.340 1.00 86.12 76 LEU A O 1
ATOM 565 N N . SER A 1 77 ? 6.713 10.818 8.674 1.00 87.94 77 SER A N 1
ATOM 566 C CA . SER A 1 77 ? 6.539 12.098 9.371 1.00 87.94 77 SER A CA 1
ATOM 567 C C . SER A 1 77 ? 5.080 12.327 9.780 1.00 87.94 77 SER A C 1
ATOM 569 O O . SER A 1 77 ? 4.801 12.765 10.894 1.00 87.94 77 SER A O 1
ATOM 571 N N . ARG A 1 78 ? 4.124 11.972 8.913 1.00 85.56 78 ARG A N 1
ATOM 572 C CA . ARG A 1 78 ? 2.684 12.095 9.201 1.00 85.56 78 ARG A CA 1
ATOM 573 C C . ARG A 1 78 ? 2.161 11.048 10.185 1.00 85.56 78 ARG A C 1
ATOM 575 O O . ARG A 1 78 ? 1.193 11.318 10.898 1.00 85.56 78 ARG A O 1
ATOM 582 N N . LEU A 1 79 ? 2.762 9.861 10.229 1.00 83.19 79 LEU A N 1
ATOM 583 C CA . LEU A 1 79 ? 2.427 8.833 11.219 1.00 83.19 79 LEU A CA 1
ATOM 584 C C . LEU A 1 79 ? 2.977 9.171 12.610 1.00 83.19 79 LEU A C 1
ATOM 586 O O . LEU A 1 79 ? 2.338 8.838 13.600 1.00 83.19 79 LEU A O 1
ATOM 590 N N . GLN A 1 80 ? 4.130 9.841 12.684 1.00 81.56 80 GLN A N 1
ATOM 591 C CA . GLN A 1 80 ? 4.764 10.256 13.940 1.00 81.56 80 GLN A CA 1
ATOM 592 C C 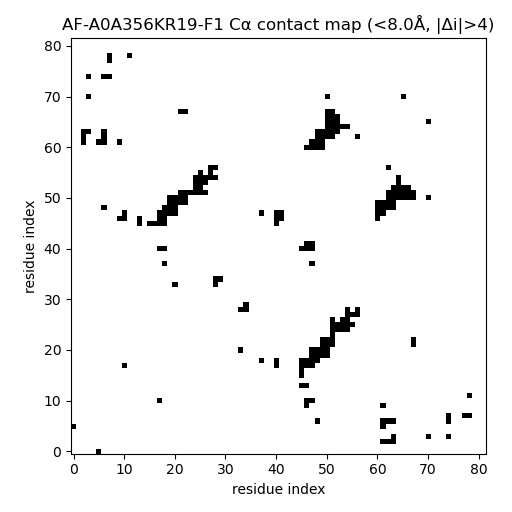. GLN A 1 80 ? 4.199 11.569 14.504 1.00 81.56 80 GLN A C 1
ATOM 594 O O . GLN A 1 80 ? 4.202 11.756 15.716 1.00 81.56 80 GLN A O 1
ATOM 599 N N . GLY A 1 81 ? 3.736 12.480 13.643 1.00 69.00 81 GLY A N 1
ATOM 600 C CA . GLY A 1 81 ? 3.201 13.793 14.026 1.00 69.00 81 GLY A CA 1
ATOM 601 C C . GLY A 1 81 ? 1.699 13.827 14.337 1.00 69.00 81 GLY A C 1
ATOM 602 O O . GLY A 1 81 ? 1.087 14.882 14.179 1.00 69.00 81 GLY A O 1
ATOM 603 N N . GLY A 1 82 ? 1.093 12.687 14.683 1.00 51.97 82 GLY A N 1
ATOM 604 C CA . GLY A 1 82 ? -0.332 12.544 15.011 1.00 51.97 82 GLY A CA 1
ATOM 605 C C . GLY A 1 82 ? -0.581 12.286 16.486 1.00 51.97 82 GLY A C 1
ATOM 606 O O . GLY A 1 82 ? 0.194 11.502 17.072 1.00 51.97 82 GLY A O 1
#

Mean predicted aligned error: 6.15 Å